Protein AF-A0A9E3E130-F1 (afdb_monomer)

Structure (mmCIF, N/CA/C/O backbone):
data_AF-A0A9E3E130-F1
#
_entry.id   AF-A0A9E3E130-F1
#
loop_
_atom_site.group_PDB
_atom_site.id
_atom_site.type_symbol
_atom_site.label_atom_id
_atom_site.label_alt_id
_atom_site.label_comp_id
_atom_site.label_asym_id
_atom_site.label_entity_id
_atom_site.label_seq_id
_ato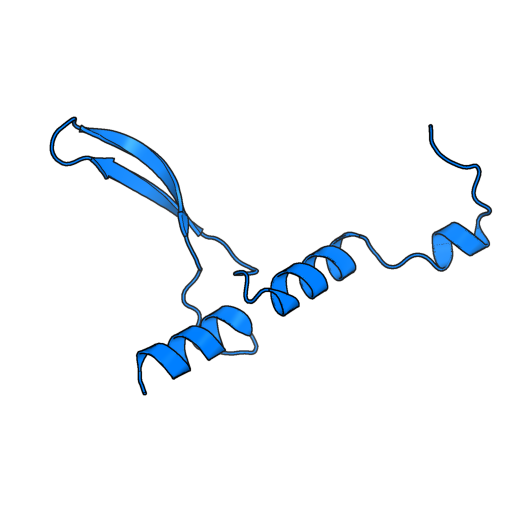m_site.pdbx_PDB_ins_code
_atom_site.Cartn_x
_atom_site.Cartn_y
_atom_site.Cartn_z
_atom_site.occupancy
_atom_site.B_iso_or_equiv
_atom_site.auth_seq_id
_atom_site.auth_comp_id
_atom_site.auth_asym_id
_atom_site.auth_atom_id
_atom_site.pdbx_PDB_model_num
ATOM 1 N N . MET A 1 1 ? 27.499 16.183 -5.801 1.00 48.88 1 MET A N 1
ATOM 2 C CA . MET A 1 1 ? 28.249 16.207 -7.077 1.00 48.88 1 MET A CA 1
ATOM 3 C C . MET A 1 1 ? 27.591 15.205 -8.012 1.00 48.88 1 MET A C 1
ATOM 5 O O . MET A 1 1 ? 27.474 14.051 -7.625 1.00 48.88 1 MET A O 1
ATOM 9 N N . THR A 1 2 ? 27.077 15.622 -9.168 1.00 74.25 2 THR A N 1
ATOM 10 C CA . THR A 1 2 ? 26.510 14.696 -10.162 1.00 74.25 2 THR A CA 1
ATOM 11 C C . THR A 1 2 ? 27.621 14.226 -11.100 1.00 74.25 2 THR A C 1
ATOM 13 O O . THR A 1 2 ? 28.370 15.037 -11.640 1.00 74.25 2 THR A O 1
ATOM 16 N N . VAL A 1 3 ? 27.770 12.910 -11.255 1.00 83.19 3 VAL A N 1
ATOM 17 C CA . VAL A 1 3 ? 28.743 12.309 -12.181 1.00 83.19 3 VAL A CA 1
ATOM 18 C C . VAL A 1 3 ? 28.328 12.643 -13.619 1.00 83.19 3 VAL A C 1
ATOM 20 O O . VAL A 1 3 ? 27.138 12.607 -13.939 1.00 83.19 3 VAL A O 1
ATOM 23 N N . ARG A 1 4 ? 29.283 12.987 -14.497 1.00 87.12 4 ARG A N 1
ATOM 24 C CA . ARG A 1 4 ? 28.997 13.144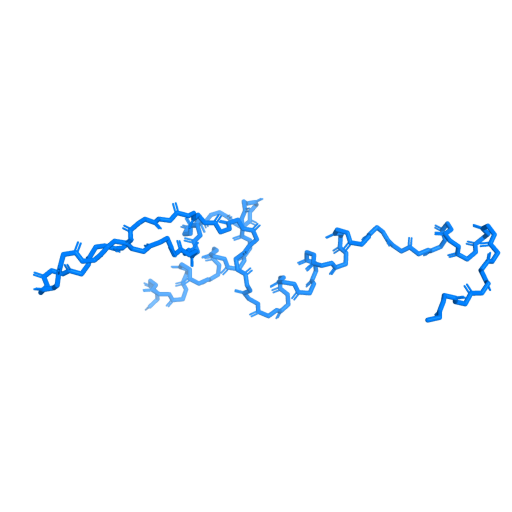 -15.934 1.00 87.12 4 ARG A CA 1
ATOM 25 C C . ARG A 1 4 ? 28.578 11.789 -16.501 1.00 87.12 4 ARG A C 1
ATOM 27 O O . ARG A 1 4 ? 29.371 10.859 -16.468 1.00 87.12 4 ARG A O 1
ATOM 34 N N . GLN A 1 5 ? 27.363 11.718 -17.038 1.00 90.94 5 GLN A N 1
ATOM 35 C CA . GLN A 1 5 ? 26.828 10.524 -17.687 1.00 90.94 5 GLN A CA 1
ATOM 36 C C . GLN A 1 5 ? 26.630 10.742 -19.187 1.00 90.94 5 GLN A C 1
ATOM 38 O O . GLN A 1 5 ? 26.187 11.814 -19.625 1.00 90.94 5 GLN A O 1
ATOM 43 N N . THR A 1 6 ? 26.905 9.711 -19.982 1.00 94.00 6 THR A N 1
ATOM 44 C CA . THR A 1 6 ? 26.595 9.705 -21.417 1.00 94.00 6 THR A CA 1
ATOM 45 C C . THR A 1 6 ? 25.077 9.633 -21.653 1.00 94.00 6 THR A C 1
ATOM 47 O O . THR A 1 6 ? 24.272 9.378 -20.754 1.00 94.00 6 THR A O 1
ATOM 50 N N . ARG A 1 7 ? 24.622 9.909 -22.884 1.00 90.62 7 ARG A N 1
ATOM 51 C CA . ARG A 1 7 ? 23.197 9.751 -23.242 1.00 90.62 7 ARG A CA 1
ATOM 52 C C . ARG A 1 7 ? 22.749 8.289 -23.138 1.00 90.62 7 ARG A C 1
ATOM 54 O O . ARG A 1 7 ? 21.628 8.043 -22.703 1.00 90.62 7 ARG A O 1
ATOM 61 N N . ALA A 1 8 ? 23.623 7.357 -23.517 1.00 93.31 8 ALA A N 1
ATOM 62 C CA . ALA A 1 8 ? 23.357 5.925 -23.452 1.00 93.31 8 ALA A CA 1
ATOM 63 C C . ALA A 1 8 ? 23.161 5.452 -22.001 1.00 93.31 8 ALA A C 1
ATOM 65 O O . ALA A 1 8 ? 22.174 4.784 -21.712 1.00 93.31 8 ALA A O 1
ATOM 66 N N . GLU A 1 9 ? 24.017 5.884 -21.072 1.00 92.38 9 GLU A N 1
ATOM 67 C CA . GLU A 1 9 ? 23.888 5.566 -19.638 1.00 92.38 9 GLU A CA 1
ATOM 68 C C . GLU A 1 9 ? 22.571 6.066 -19.033 1.00 92.38 9 GLU A C 1
ATOM 70 O O . GLU A 1 9 ? 21.898 5.345 -18.295 1.00 92.38 9 GLU A O 1
ATOM 75 N N . ARG A 1 10 ? 22.152 7.287 -19.388 1.00 87.19 10 ARG A N 1
ATOM 76 C CA . ARG A 1 10 ? 20.863 7.830 -18.935 1.00 87.19 10 ARG A CA 1
ATOM 77 C C . ARG A 1 10 ? 19.679 7.038 -19.481 1.00 87.19 10 ARG A C 1
ATOM 79 O O . ARG A 1 10 ? 18.726 6.811 -18.747 1.00 87.19 10 ARG A O 1
ATOM 86 N N . ALA A 1 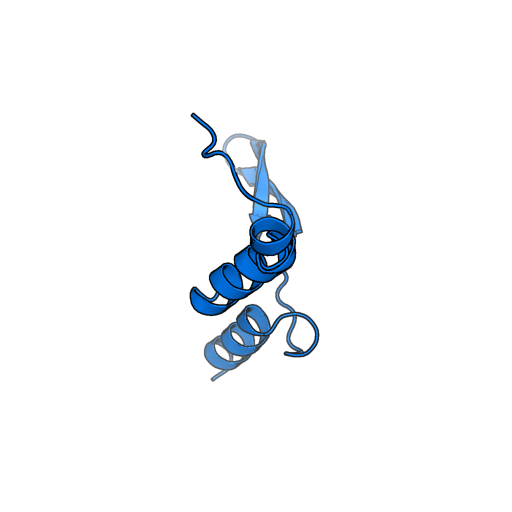11 ? 19.743 6.607 -20.741 1.00 88.62 11 ALA A N 1
ATOM 87 C CA . ALA A 1 11 ? 18.691 5.800 -21.358 1.00 88.62 11 ALA A CA 1
ATOM 88 C C . ALA A 1 11 ? 18.607 4.379 -20.772 1.00 88.62 11 ALA A C 1
ATOM 90 O O . ALA A 1 11 ? 17.523 3.806 -20.727 1.00 88.62 11 ALA A O 1
ATOM 91 N N . ALA A 1 12 ? 19.730 3.825 -20.307 1.00 89.81 12 ALA A N 1
ATOM 92 C CA . ALA A 1 12 ? 19.780 2.514 -19.660 1.00 89.81 12 ALA A CA 1
ATOM 93 C C . ALA A 1 12 ? 19.268 2.531 -18.208 1.00 89.81 12 ALA A C 1
ATOM 95 O O . ALA A 1 12 ? 18.977 1.478 -17.641 1.00 89.81 12 ALA A O 1
ATOM 96 N N . THR A 1 13 ? 19.162 3.710 -17.589 1.00 88.62 13 THR A N 1
ATOM 97 C CA . THR A 1 13 ? 18.700 3.834 -16.204 1.00 88.62 13 THR A CA 1
ATOM 98 C C . THR A 1 13 ? 17.180 3.625 -16.139 1.00 88.62 13 THR A C 1
ATOM 100 O O . THR A 1 13 ? 16.450 4.282 -16.885 1.00 8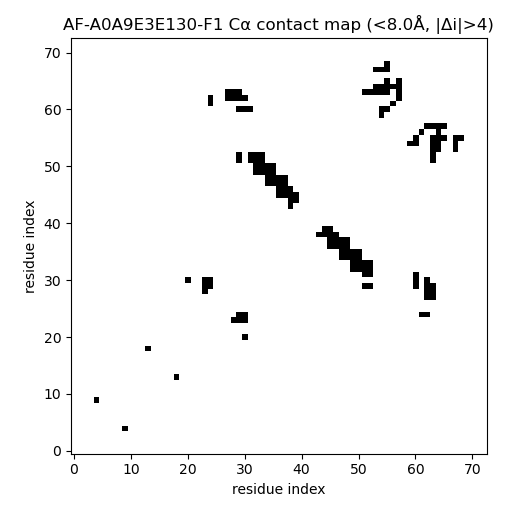8.62 13 THR A O 1
ATOM 103 N N . PRO A 1 14 ? 16.665 2.754 -15.248 1.00 89.50 14 PRO A N 1
ATOM 104 C CA . PRO A 1 14 ? 15.227 2.583 -15.084 1.00 89.50 14 PRO A CA 1
ATOM 105 C C . PRO A 1 14 ? 14.575 3.881 -14.609 1.00 89.50 14 PRO A C 1
ATOM 107 O O . PRO A 1 14 ? 15.187 4.695 -13.911 1.00 89.50 14 PRO A O 1
ATOM 110 N N . LEU A 1 15 ? 13.293 4.053 -14.929 1.00 91.56 15 LEU A N 1
ATOM 111 C CA . LEU A 1 15 ? 12.527 5.168 -14.391 1.00 91.56 15 LEU A CA 1
ATOM 112 C C . LEU A 1 15 ? 12.541 5.095 -12.863 1.00 91.56 15 LEU A C 1
ATOM 114 O O . LEU A 1 15 ? 12.162 4.085 -12.270 1.00 91.56 15 LEU A O 1
ATOM 118 N N . ALA A 1 16 ? 12.937 6.193 -12.218 1.00 89.62 16 ALA A N 1
ATOM 119 C CA . ALA A 1 16 ? 13.057 6.256 -10.762 1.00 89.62 16 ALA A CA 1
ATOM 120 C C . ALA A 1 16 ? 11.767 5.816 -10.044 1.00 89.62 16 ALA A C 1
ATOM 122 O O . ALA A 1 16 ? 11.826 5.158 -9.009 1.00 89.62 16 ALA A O 1
ATOM 123 N N . ARG A 1 17 ? 10.601 6.121 -10.630 1.00 90.56 17 ARG A N 1
ATOM 124 C CA . ARG A 1 17 ? 9.287 5.709 -10.113 1.00 90.56 17 ARG A CA 1
ATOM 125 C C . ARG A 1 17 ? 9.128 4.191 -10.042 1.00 90.56 17 ARG A C 1
ATOM 127 O O . ARG A 1 17 ? 8.650 3.689 -9.028 1.00 90.56 17 ARG A O 1
ATOM 134 N N . ASP A 1 18 ? 9.559 3.470 -11.072 1.00 92.94 18 ASP A N 1
ATOM 135 C CA . ASP A 1 18 ? 9.437 2.011 -11.124 1.00 92.94 18 ASP A CA 1
ATOM 136 C C . ASP A 1 18 ? 10.394 1.347 -10.134 1.00 92.94 18 ASP A C 1
ATOM 138 O O . ASP A 1 18 ? 10.024 0.390 -9.454 1.00 92.94 18 ASP A O 1
ATOM 142 N N . SER A 1 19 ? 11.603 1.895 -9.991 1.00 93.12 19 SER A N 1
ATOM 143 C CA . SER A 1 19 ? 12.571 1.445 -8.988 1.00 93.12 19 SER A CA 1
ATOM 144 C C . SER A 1 19 ? 12.035 1.624 -7.567 1.00 93.12 19 SER A C 1
ATOM 146 O O . SER A 1 19 ? 12.062 0.680 -6.780 1.00 93.12 19 SER A O 1
ATOM 148 N N . ILE A 1 20 ? 11.486 2.802 -7.246 1.00 92.56 20 ILE A N 1
ATOM 149 C CA . ILE A 1 20 ? 10.884 3.081 -5.931 1.00 92.56 20 ILE A CA 1
ATOM 150 C C . ILE A 1 20 ? 9.713 2.139 -5.665 1.00 92.56 20 ILE A C 1
ATOM 152 O O . ILE A 1 20 ? 9.612 1.585 -4.572 1.00 92.56 20 ILE A O 1
ATOM 156 N N . ARG A 1 21 ? 8.850 1.920 -6.662 1.00 92.56 21 ARG A N 1
ATOM 157 C CA . ARG A 1 21 ? 7.723 0.993 -6.546 1.00 92.56 21 ARG A CA 1
ATOM 158 C C . ARG A 1 21 ? 8.190 -0.422 -6.205 1.00 92.56 21 ARG A C 1
ATOM 160 O O . ARG A 1 21 ? 7.665 -1.004 -5.265 1.00 92.56 21 ARG A O 1
ATOM 167 N N . LYS A 1 22 ? 9.190 -0.953 -6.914 1.00 93.19 22 LYS A N 1
ATOM 168 C CA . LYS A 1 22 ? 9.740 -2.296 -6.651 1.00 93.19 22 LYS A CA 1
ATOM 169 C C . LYS A 1 22 ? 10.346 -2.413 -5.255 1.00 93.19 22 LYS A C 1
ATOM 171 O O . LYS A 1 22 ? 10.137 -3.415 -4.578 1.00 93.19 22 LYS A O 1
ATOM 176 N N . ILE A 1 23 ? 11.065 -1.382 -4.809 1.00 94.50 23 ILE A N 1
ATOM 177 C CA . ILE A 1 23 ? 11.622 -1.343 -3.452 1.00 94.50 23 ILE A CA 1
ATOM 178 C C . ILE A 1 23 ? 10.485 -1.352 -2.422 1.00 94.50 23 ILE A C 1
ATOM 180 O O . ILE A 1 23 ? 10.503 -2.171 -1.506 1.00 94.50 23 ILE A O 1
ATOM 184 N N . ALA A 1 24 ? 9.469 -0.504 -2.600 1.00 93.19 24 ALA A N 1
ATOM 185 C CA . ALA A 1 24 ? 8.305 -0.451 -1.719 1.00 93.19 24 ALA A CA 1
ATOM 186 C C . ALA A 1 24 ? 7.542 -1.789 -1.673 1.00 93.19 24 ALA A C 1
ATOM 188 O O . ALA A 1 24 ? 7.164 -2.231 -0.591 1.00 93.19 24 ALA A O 1
ATOM 189 N N . GLU A 1 25 ? 7.375 -2.464 -2.815 1.00 94.00 25 GLU A N 1
ATOM 190 C CA . GLU A 1 25 ? 6.800 -3.814 -2.888 1.00 94.00 25 GLU A CA 1
ATOM 191 C C . GLU A 1 25 ? 7.639 -4.828 -2.091 1.00 94.00 25 GLU A C 1
ATOM 193 O O . GLU A 1 25 ? 7.076 -5.591 -1.308 1.00 94.00 25 GLU A O 1
ATOM 198 N N . SER A 1 26 ? 8.972 -4.799 -2.221 1.00 93.12 26 SER A N 1
ATOM 199 C CA . SER A 1 26 ? 9.872 -5.760 -1.554 1.00 93.12 26 SER A CA 1
ATOM 200 C C . SER A 1 26 ? 9.854 -5.688 -0.024 1.00 93.12 26 SER A C 1
ATOM 202 O O . SER A 1 26 ? 9.994 -6.711 0.638 1.00 93.12 26 SER A O 1
ATOM 204 N N . VAL A 1 27 ? 9.627 -4.501 0.548 1.00 93.94 27 VAL A N 1
ATOM 205 C CA . VAL A 1 27 ? 9.511 -4.311 2.005 1.00 93.94 27 VAL A CA 1
ATOM 206 C C . VAL A 1 27 ? 8.080 -4.512 2.520 1.00 93.94 27 VAL A C 1
ATOM 208 O O . VAL A 1 27 ? 7.811 -4.277 3.696 1.00 93.94 27 VAL A O 1
ATOM 211 N N . GLY A 1 28 ? 7.136 -4.899 1.654 1.00 92.81 28 GLY A N 1
ATOM 212 C CA . GLY A 1 28 ? 5.720 -5.025 2.009 1.00 92.81 28 GLY A CA 1
ATOM 213 C C . GLY A 1 28 ? 5.021 -3.679 2.255 1.00 92.81 28 GLY A C 1
ATOM 214 O O . GLY A 1 28 ? 3.981 -3.622 2.916 1.00 92.81 28 GLY A O 1
ATOM 215 N N . GLY A 1 29 ? 5.588 -2.580 1.753 1.00 94.62 29 GLY A N 1
ATOM 216 C CA . GLY A 1 29 ? 5.069 -1.227 1.920 1.00 94.62 29 GLY A CA 1
ATOM 217 C C . GLY A 1 29 ? 3.844 -0.963 1.045 1.00 94.62 29 GLY A C 1
ATOM 218 O O . GLY A 1 29 ? 3.778 -1.367 -0.111 1.00 94.62 29 GLY A O 1
ATOM 219 N N . CYS A 1 30 ? 2.855 -0.242 1.575 1.00 95.12 30 CYS A N 1
ATOM 220 C CA . CYS A 1 30 ? 1.679 0.132 0.794 1.00 95.12 30 CYS A CA 1
ATOM 221 C C . CYS A 1 30 ? 2.057 1.086 -0.351 1.00 95.12 30 CYS A C 1
ATOM 223 O O . CYS A 1 30 ? 2.572 2.174 -0.110 1.00 95.12 30 CYS A O 1
ATOM 225 N N . LEU A 1 31 ? 1.709 0.727 -1.589 1.00 94.19 31 LEU A N 1
ATOM 226 C CA . LEU A 1 31 ? 1.954 1.562 -2.777 1.00 94.19 31 LEU A CA 1
ATOM 227 C C . LEU A 1 31 ? 0.960 2.714 -2.937 1.00 94.19 31 LEU A C 1
ATOM 229 O O . LEU A 1 31 ? 1.136 3.588 -3.782 1.00 94.19 31 LEU A O 1
ATOM 233 N N . ARG A 1 32 ? -0.122 2.684 -2.159 1.00 93.56 32 ARG A N 1
ATOM 234 C CA . ARG A 1 32 ? -1.244 3.621 -2.237 1.00 93.56 32 ARG A CA 1
ATOM 235 C C . ARG A 1 32 ? -1.608 4.121 -0.842 1.00 93.56 32 ARG A C 1
ATOM 237 O O . ARG A 1 32 ? -2.663 3.765 -0.332 1.00 93.56 32 ARG A O 1
ATOM 244 N N . PRO A 1 33 ? -0.728 4.847 -0.149 1.00 93.94 33 PRO A N 1
ATOM 245 C CA . PRO A 1 33 ? -1.062 5.332 1.178 1.00 93.94 33 PRO A CA 1
ATOM 246 C C . PRO A 1 33 ? -2.221 6.336 1.103 1.00 93.94 33 PRO A C 1
ATOM 248 O O . PRO A 1 33 ? -2.278 7.169 0.199 1.00 93.94 33 PRO A O 1
ATOM 251 N N . VAL A 1 34 ? -3.152 6.232 2.049 1.00 95.56 34 VAL A N 1
ATOM 252 C CA . VAL A 1 34 ? -4.284 7.153 2.188 1.00 95.56 34 VAL A CA 1
ATOM 253 C C . VAL A 1 34 ? -3.970 8.104 3.330 1.00 95.56 34 VAL A C 1
ATOM 255 O O . VAL A 1 34 ? -3.561 7.671 4.408 1.00 95.56 34 VAL A O 1
ATOM 258 N N . GLN A 1 35 ? -4.160 9.398 3.095 1.00 96.56 35 GLN A N 1
ATOM 259 C CA . GLN A 1 35 ? -4.032 10.396 4.143 1.00 96.56 35 GLN A CA 1
ATOM 2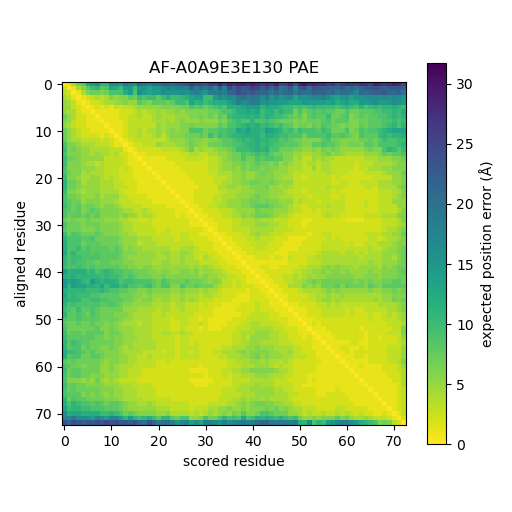60 C C . GLN A 1 35 ? -5.333 10.452 4.941 1.00 96.56 35 GLN A C 1
ATOM 262 O O . GLN A 1 35 ? -6.381 10.816 4.410 1.00 96.56 35 GLN A O 1
ATOM 267 N N . LEU A 1 36 ? -5.256 10.104 6.220 1.00 96.19 36 LEU A N 1
ATOM 268 C CA . LEU A 1 36 ? -6.344 10.267 7.175 1.00 96.19 36 LEU A CA 1
ATOM 269 C C . LEU A 1 36 ? -5.989 11.344 8.194 1.00 96.19 36 LEU A C 1
ATOM 271 O O . LEU A 1 36 ? -4.831 11.724 8.359 1.00 96.19 36 LEU A O 1
ATOM 275 N N . ARG A 1 37 ? -7.006 11.837 8.892 1.00 96.69 37 ARG A N 1
ATOM 276 C CA . ARG A 1 37 ? -6.841 12.741 10.028 1.00 96.69 37 ARG A CA 1
ATOM 277 C C . ARG A 1 37 ? -7.103 11.943 11.293 1.00 96.69 37 ARG A C 1
ATOM 279 O O . ARG A 1 37 ? -8.198 11.412 11.458 1.00 96.69 37 ARG A O 1
ATOM 286 N N . ARG A 1 38 ? -6.096 11.834 12.156 1.00 96.38 38 ARG A N 1
ATOM 287 C CA . ARG A 1 38 ? -6.240 11.225 13.478 1.00 96.38 38 ARG A CA 1
ATOM 288 C C . ARG A 1 38 ? -6.477 12.338 14.484 1.00 96.38 38 ARG A C 1
ATOM 290 O O . ARG A 1 38 ? -5.606 13.187 14.647 1.00 96.38 38 ARG 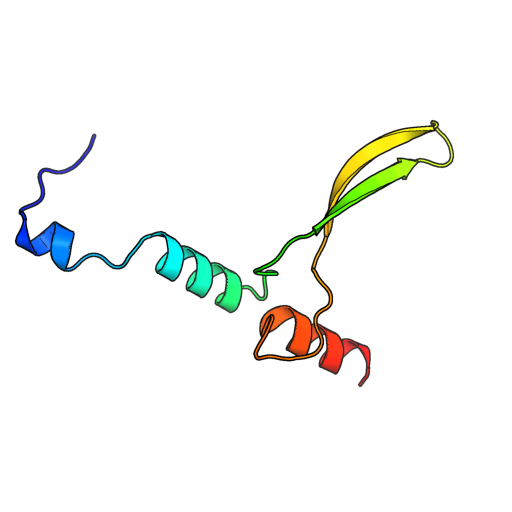A O 1
ATOM 297 N N . THR A 1 39 ? -7.628 12.306 15.138 1.00 97.19 39 THR A N 1
ATOM 298 C CA . THR A 1 39 ? -7.948 13.202 16.249 1.00 97.19 39 THR A CA 1
ATOM 299 C C . THR A 1 39 ? -7.700 12.470 17.562 1.00 97.19 39 THR A C 1
ATOM 301 O O . THR A 1 39 ? -8.206 11.364 17.755 1.00 97.19 39 THR A O 1
ATOM 304 N N . ASP A 1 40 ? -6.891 13.063 18.433 1.00 96.19 40 ASP A N 1
ATOM 305 C CA . ASP A 1 40 ? -6.684 12.590 19.797 1.00 96.19 40 ASP A CA 1
ATOM 306 C C . ASP A 1 40 ? -7.925 12.914 20.643 1.00 96.19 40 ASP A C 1
ATOM 308 O O . ASP A 1 40 ? -8.386 14.055 20.681 1.00 96.19 40 ASP A O 1
ATOM 312 N N . ILE A 1 41 ? -8.492 11.903 21.303 1.00 96.69 41 ILE A N 1
ATOM 313 C CA . ILE A 1 41 ? -9.735 12.038 22.076 1.00 96.69 41 ILE A CA 1
ATOM 314 C C . ILE A 1 41 ? -9.542 12.706 23.445 1.00 96.69 41 ILE A C 1
ATOM 316 O O . ILE A 1 41 ? -10.530 13.058 24.080 1.00 96.69 41 ILE A O 1
ATOM 320 N N . GLN A 1 42 ? -8.305 12.835 23.926 1.00 97.50 42 GLN A N 1
ATOM 321 C CA . GLN A 1 42 ? -7.974 13.470 25.203 1.00 97.50 42 GLN A CA 1
ATOM 322 C C . GLN A 1 42 ? -7.566 14.933 25.007 1.00 97.50 42 GLN A C 1
ATOM 324 O O . GLN A 1 42 ? -7.993 15.790 25.776 1.00 97.50 42 GLN A O 1
ATOM 329 N N . THR A 1 43 ? -6.763 15.234 23.981 1.00 96.69 43 THR A N 1
ATOM 330 C CA . THR A 1 43 ? -6.260 16.601 23.731 1.00 96.69 43 THR A CA 1
ATOM 331 C C . THR A 1 43 ? -7.062 17.370 22.680 1.00 96.69 43 THR A C 1
ATOM 333 O O . THR A 1 43 ? -6.972 18.595 22.617 1.00 96.69 43 THR A O 1
ATOM 336 N N . GLY A 1 44 ? -7.828 16.674 21.833 1.00 96.44 44 GLY A N 1
ATOM 337 C CA . GLY A 1 44 ? -8.509 17.257 20.673 1.00 96.44 44 GLY A CA 1
ATOM 338 C C . GLY A 1 44 ? -7.583 17.564 19.487 1.00 96.44 44 GLY A C 1
ATOM 339 O O . GLY A 1 44 ? -8.050 18.045 18.450 1.00 96.44 44 GLY A O 1
ATOM 340 N N . GLU A 1 45 ? -6.280 17.286 19.593 1.00 97.31 45 GLU A N 1
ATOM 341 C CA . GLU A 1 45 ? -5.316 17.555 18.525 1.00 97.31 45 GLU A CA 1
ATOM 342 C C . GLU A 1 45 ? -5.601 16.677 17.301 1.00 97.31 45 GLU A C 1
ATOM 344 O O . GLU A 1 45 ? -5.815 15.472 17.412 1.00 97.31 45 GLU A O 1
ATOM 349 N N . THR A 1 46 ? -5.593 17.272 16.105 1.00 97.31 46 THR A N 1
ATOM 350 C CA . THR A 1 46 ? -5.827 16.546 14.853 1.00 97.31 46 THR A CA 1
ATOM 351 C C . THR A 1 46 ? -4.600 16.593 13.957 1.00 97.31 46 THR A C 1
ATOM 353 O O . THR A 1 46 ? -4.250 17.653 13.441 1.00 97.31 46 THR A O 1
ATOM 356 N N . VAL A 1 47 ? -4.010 15.428 13.688 1.00 97.12 47 VAL A N 1
ATOM 357 C CA . VAL A 1 47 ? -2.795 15.289 12.873 1.00 97.12 47 VAL A CA 1
ATOM 358 C C . VAL A 1 47 ? -3.049 14.481 11.594 1.00 97.12 47 VAL A C 1
ATOM 360 O O . VAL A 1 47 ? -3.796 13.495 11.620 1.00 97.12 47 VAL A O 1
ATOM 363 N N . PRO A 1 48 ? -2.452 14.866 10.451 1.00 96.81 48 PRO A N 1
ATOM 364 C CA . PRO A 1 48 ? -2.487 14.051 9.245 1.00 96.81 48 PRO A CA 1
ATOM 365 C C . PRO A 1 48 ? -1.580 12.824 9.407 1.00 96.81 48 PRO A C 1
ATOM 367 O O . PRO A 1 48 ? -0.421 12.942 9.796 1.00 96.81 48 PRO A O 1
ATOM 370 N N . VAL A 1 49 ? -2.099 11.643 9.082 1.00 96.44 49 VAL A N 1
ATOM 371 C CA . VAL A 1 49 ? -1.365 10.372 9.127 1.00 96.44 49 VAL A CA 1
ATOM 372 C C . VAL A 1 49 ? -1.541 9.612 7.819 1.00 96.44 49 VAL A C 1
ATOM 374 O O . VAL A 1 49 ? -2.624 9.593 7.236 1.00 96.44 49 VAL A O 1
ATOM 377 N N . MET A 1 50 ? -0.472 8.968 7.360 1.00 95.19 50 MET A N 1
ATOM 378 C CA . MET A 1 50 ? -0.506 8.104 6.182 1.00 95.19 50 MET A CA 1
ATOM 379 C C . MET A 1 50 ? -0.748 6.665 6.622 1.00 95.19 50 MET A C 1
ATOM 381 O O . MET A 1 50 ? 0.051 6.099 7.367 1.00 95.19 50 MET A O 1
ATOM 385 N N . VAL A 1 51 ? -1.843 6.071 6.157 1.00 94.69 51 VAL A N 1
ATOM 386 C CA . VAL A 1 51 ? -2.222 4.687 6.476 1.00 94.69 51 VAL A CA 1
ATOM 387 C C . VAL A 1 51 ? -2.210 3.812 5.217 1.00 94.69 51 VAL A C 1
ATOM 389 O O . VAL A 1 51 ? -2.337 4.328 4.101 1.00 94.69 51 VAL A O 1
ATOM 392 N N . PRO A 1 52 ? -2.046 2.483 5.344 1.00 95.00 52 PRO A N 1
ATOM 393 C CA . PRO A 1 52 ? -2.170 1.575 4.204 1.00 95.00 52 PRO A CA 1
ATOM 394 C C . PRO A 1 52 ? -3.581 1.610 3.586 1.00 95.00 52 PRO A C 1
ATOM 396 O O . PRO A 1 52 ? -4.563 1.811 4.292 1.00 95.00 52 PRO A O 1
ATOM 399 N N . CYS A 1 53 ? -3.698 1.355 2.275 1.00 95.19 53 CYS A N 1
ATOM 400 C CA . CYS A 1 53 ? -4.986 1.393 1.561 1.00 95.19 53 CYS A CA 1
ATOM 401 C C . CYS A 1 53 ? -5.954 0.253 1.895 1.00 95.19 53 CYS A C 1
ATOM 403 O O . CYS A 1 53 ?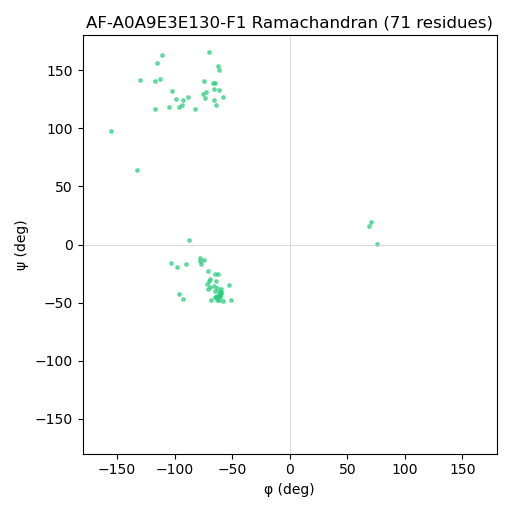 -7.140 0.381 1.616 1.00 95.19 53 CYS A O 1
ATOM 405 N N . GLY A 1 54 ? -5.464 -0.886 2.394 1.00 93.81 54 GLY A N 1
ATOM 406 C CA . GLY A 1 54 ? -6.312 -2.040 2.716 1.00 93.81 54 GLY A CA 1
ATOM 407 C C . GLY A 1 54 ? -6.929 -2.767 1.511 1.00 93.81 54 GLY A C 1
ATOM 408 O O . GLY A 1 54 ? -7.861 -3.546 1.692 1.00 93.81 54 GLY A O 1
ATOM 409 N N . ALA A 1 55 ? -6.436 -2.544 0.286 1.00 95.88 55 ALA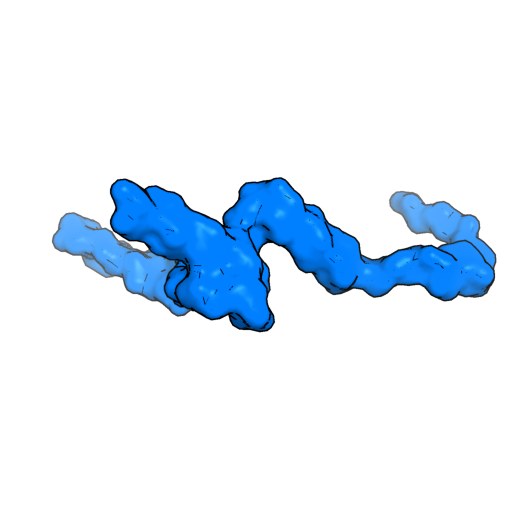 A N 1
ATOM 410 C CA . ALA A 1 55 ? -6.945 -3.247 -0.893 1.00 95.88 55 ALA A CA 1
ATOM 411 C C . ALA A 1 55 ? -6.740 -4.769 -0.773 1.00 95.88 55 ALA A C 1
ATOM 413 O O . ALA A 1 55 ? -5.648 -5.229 -0.449 1.00 95.88 55 ALA A O 1
ATOM 414 N N . THR A 1 56 ? -7.786 -5.542 -1.072 1.00 95.44 56 THR A N 1
ATOM 415 C CA . THR A 1 56 ? -7.785 -7.016 -0.999 1.00 95.44 56 THR A CA 1
ATOM 416 C C . THR A 1 56 ? -7.360 -7.689 -2.302 1.00 95.44 56 THR A C 1
ATOM 418 O O . THR A 1 56 ? -7.022 -8.870 -2.306 1.00 95.44 56 THR A O 1
ATOM 421 N N . LEU A 1 57 ? -7.385 -6.952 -3.415 1.00 95.56 57 LEU A N 1
ATOM 422 C CA . LEU A 1 57 ? -7.000 -7.444 -4.732 1.00 95.56 57 LEU A CA 1
ATOM 423 C C . LEU A 1 57 ? -5.519 -7.157 -4.993 1.00 95.56 57 LEU A C 1
ATOM 425 O O . LEU A 1 57 ? -5.091 -5.999 -4.977 1.00 95.56 57 LEU A O 1
ATOM 429 N N . ALA A 1 58 ? -4.750 -8.203 -5.307 1.00 94.62 58 ALA A N 1
ATOM 430 C CA . ALA A 1 58 ? -3.323 -8.083 -5.612 1.00 94.62 58 ALA A CA 1
ATOM 431 C C . ALA A 1 58 ? -3.048 -7.223 -6.860 1.00 94.62 58 ALA A C 1
ATOM 433 O O . ALA A 1 58 ? -2.005 -6.585 -6.944 1.00 94.62 58 ALA A O 1
ATOM 434 N N . SER A 1 59 ? -4.005 -7.127 -7.791 1.00 94.88 59 SER A N 1
ATOM 435 C CA . SER A 1 59 ? -3.927 -6.222 -8.945 1.00 94.88 59 SER A CA 1
ATOM 436 C C . SER A 1 59 ? -3.924 -4.736 -8.558 1.00 94.88 59 SER A C 1
ATOM 438 O O . SER A 1 59 ? -3.404 -3.912 -9.306 1.00 94.88 59 SER A O 1
ATOM 440 N N . ILE A 1 60 ? -4.487 -4.383 -7.396 1.00 93.94 60 ILE A N 1
ATOM 441 C CA . ILE A 1 60 ? -4.560 -3.002 -6.897 1.00 93.94 60 ILE A CA 1
ATOM 442 C C . ILE A 1 60 ? -3.362 -2.684 -6.000 1.00 93.94 60 ILE A C 1
ATOM 444 O O . ILE A 1 60 ? -2.757 -1.618 -6.129 1.00 93.94 60 ILE A O 1
ATOM 448 N N . CYS A 1 61 ? -3.048 -3.576 -5.060 1.00 96.06 61 CYS A N 1
ATOM 449 C CA . CYS A 1 61 ? -1.921 -3.429 -4.144 1.00 96.06 61 CYS A CA 1
ATOM 450 C C . CYS A 1 61 ? -1.485 -4.818 -3.649 1.00 96.06 61 CYS A C 1
ATOM 452 O O . CYS A 1 61 ? -2.086 -5.325 -2.697 1.00 96.06 61 CYS A O 1
ATOM 454 N N . PRO A 1 62 ? -0.443 -5.427 -4.247 1.00 95.44 62 PRO A N 1
ATOM 455 C CA . PRO A 1 62 ? 0.078 -6.720 -3.804 1.00 95.44 62 PRO A CA 1
ATOM 456 C C . PRO A 1 62 ? 0.382 -6.789 -2.295 1.00 95.44 62 PRO A C 1
ATOM 458 O O . PRO A 1 62 ? -0.111 -7.710 -1.646 1.00 95.44 62 PRO A O 1
ATOM 461 N N . PRO A 1 63 ? 1.087 -5.812 -1.679 1.00 96.19 63 PRO A N 1
ATOM 462 C CA . PRO A 1 63 ? 1.462 -5.929 -0.270 1.00 96.19 63 PRO A CA 1
ATOM 463 C C . PRO A 1 63 ? 0.263 -5.826 0.683 1.00 96.19 63 PRO A C 1
ATOM 465 O O . PRO A 1 63 ? 0.202 -6.542 1.681 1.00 96.19 63 PRO A O 1
ATOM 468 N N . CYS A 1 64 ? -0.728 -4.977 0.382 1.00 96.38 64 CYS A N 1
ATOM 469 C CA . CYS A 1 64 ?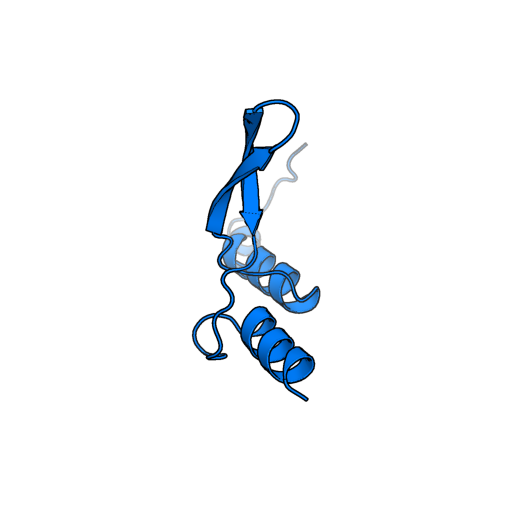 -1.948 -4.914 1.192 1.00 96.38 64 CYS A CA 1
ATOM 470 C C . CYS A 1 64 ? -2.837 -6.143 0.999 1.00 96.38 64 CYS A C 1
ATOM 472 O O . CYS A 1 64 ? -3.451 -6.578 1.969 1.00 96.38 64 CYS A O 1
ATOM 474 N N . ALA A 1 65 ? -2.879 -6.716 -0.206 1.00 96.38 65 ALA A N 1
ATOM 475 C CA . ALA A 1 65 ? -3.636 -7.931 -0.470 1.00 96.38 65 ALA A CA 1
ATOM 476 C C . ALA A 1 65 ? -3.061 -9.120 0.311 1.00 96.38 65 ALA A C 1
ATOM 478 O O . ALA A 1 65 ? -3.820 -9.827 0.971 1.00 96.38 65 ALA A O 1
ATOM 479 N N . GLU A 1 66 ? -1.736 -9.295 0.319 1.00 94.81 66 GLU A N 1
ATOM 480 C CA . GLU A 1 66 ? -1.083 -10.328 1.134 1.00 94.81 66 GLU A CA 1
ATOM 481 C C . GLU A 1 66 ? -1.298 -10.090 2.630 1.00 94.81 66 GLU A C 1
ATOM 483 O O . GLU A 1 66 ? -1.711 -11.002 3.342 1.00 94.81 66 GLU A O 1
ATOM 488 N N . ARG A 1 67 ? -1.154 -8.847 3.109 1.00 94.25 67 ARG A N 1
ATOM 489 C CA . ARG A 1 67 ? -1.465 -8.507 4.507 1.00 94.25 67 ARG A CA 1
ATOM 490 C C . ARG A 1 67 ? -2.927 -8.790 4.876 1.00 94.25 67 ARG A C 1
ATOM 492 O O . ARG A 1 67 ? -3.212 -9.218 5.987 1.00 94.25 67 ARG A O 1
ATOM 499 N N . ALA A 1 68 ? -3.868 -8.541 3.969 1.00 94.69 68 ALA A N 1
ATOM 500 C CA . ALA A 1 68 ? -5.280 -8.828 4.202 1.00 94.69 68 ALA A CA 1
ATOM 501 C C . ALA A 1 68 ? -5.569 -10.336 4.236 1.00 94.69 68 ALA A C 1
ATOM 503 O O . ALA A 1 68 ? -6.477 -10.751 4.951 1.00 94.69 68 ALA A O 1
ATOM 504 N N . LYS A 1 69 ? -4.815 -11.152 3.488 1.00 93.75 69 LYS A N 1
ATOM 505 C CA . LYS A 1 69 ? -4.885 -12.616 3.581 1.00 93.75 69 LYS A CA 1
ATOM 506 C C . LYS A 1 69 ? -4.338 -13.106 4.919 1.00 93.75 69 LYS A C 1
ATOM 508 O O . LYS A 1 69 ? -5.017 -13.878 5.582 1.00 93.75 69 LYS A O 1
ATOM 513 N N . THR A 1 70 ? -3.165 -12.627 5.338 1.00 93.00 70 THR A N 1
ATOM 514 C CA . THR A 1 70 ? -2.531 -13.077 6.590 1.00 93.00 70 THR A CA 1
ATOM 515 C C . THR A 1 70 ? -3.323 -12.692 7.833 1.00 93.00 70 THR A C 1
ATOM 517 O O . THR A 1 70 ? -3.372 -13.473 8.769 1.00 93.00 70 THR A O 1
ATOM 520 N N . LEU A 1 71 ? -3.975 -11.525 7.846 1.00 91.25 71 LEU A N 1
ATOM 521 C CA . LEU A 1 71 ? -4.817 -11.090 8.970 1.00 91.25 71 LEU A CA 1
ATOM 522 C C . LEU A 1 71 ? -6.167 -11.820 9.067 1.00 91.25 71 LEU A C 1
ATOM 524 O O . LEU A 1 71 ? -6.873 -11.642 10.056 1.00 91.25 71 LEU A O 1
ATOM 528 N N . ARG A 1 72 ? -6.569 -12.554 8.025 1.00 85.62 72 ARG A N 1
ATOM 529 C CA . ARG A 1 72 ? -7.825 -13.322 7.987 1.00 85.62 72 ARG A CA 1
ATOM 530 C C . ARG A 1 72 ? -7.625 -14.823 8.189 1.00 85.62 72 ARG A C 1
ATOM 532 O O . ARG A 1 72 ? -8.625 -15.510 8.375 1.00 85.62 72 ARG A O 1
ATOM 539 N N . ALA A 1 73 ? -6.391 -15.306 8.050 1.00 63.84 73 ALA A N 1
ATOM 540 C CA . ALA A 1 73 ? -6.010 -16.688 8.325 1.00 63.84 73 ALA A CA 1
ATOM 541 C C . ALA A 1 73 ? -6.005 -16.942 9.837 1.00 63.84 73 ALA A C 1
ATOM 543 O O . ALA A 1 73 ? -6.387 -18.067 10.222 1.00 63.84 73 ALA A O 1
#

Foldseek 3Di:
DDDDDDPVRVVPDDDPVVVVVVVCVVVLHAPDWDWDWDADPPPRDTDTDTDHPQDCDCVRTVSSVVVNVVVVD

Sequence (73 aa):
MTVRQTRAERAATPLARDSIRKIAESVGGCLRPVQLRRTDIQTGETVPVMVPCGATLASICPPCAERAKTLRA

Nearest PDB structures (foldseek):
  6dec-assembly2_H  TM=4.620E-01  e=3.647E+00  Bos taurus
  7xi6-assembly1_A  TM=2.590E-01  e=1.650E+00  Saccharolobus solfataricus
  8vft-assembly1_E  TM=2.134E-01  e=5.422E+00  Oryctolagus cuniculus

pLDDT: mean 92.47, std 7.2, range [48.88, 97.5]

Solvent-accessible surface area (backbone atoms only — not comparable to full-atom values): 4540 Å² total; per-residue (Å²): 137,84,80,93,70,56,73,66,58,59,70,70,50,74,59,66,68,60,53,51,49,54,53,36,50,75,72,52,38,57,90,53,61,40,82,44,75,51,65,42,92,88,80,66,51,72,44,85,42,77,39,70,62,69,39,68,48,53,93,81,28,48,36,32,14,52,51,53,50,64,77,71,108

Mean predicted aligned error: 5.39 Å

Radius of gyration: 18.46 Å; Cα contacts (8 Å, |Δi|>4): 76; chains: 1; bounding box: 39×34×49 Å

Secondary structure (DSSP, 8-state):
-PPP--HHHHHHSPPHHHHHHHHHHHTT--SSPEEEEEEPTTT--EEEEEE------TTT-HHHHHHHHHTT-